Protein AF-A0A0D2ZZU5-F1 (afdb_monomer_lite)

pLDDT: mean 78.23, std 22.27, range [27.22, 96.19]

Foldseek 3Di:
DDDDDDDDDPPPPPPPPPPPPDDDDCPPFPPQFDFDPDDPVNVVVLCVVLVADPPDDDDGDDRRAGQVHHDPPDHDDDPCCCPPLVQHPVGPVQVVVLCVVVVHDNNPDDSVNSNVVVVVVVVCVVVVHDDDSVVVPD

Radius of gyration: 19.04 Å; chains: 1; bounding box: 51×39×44 Å

Organism: NCBI:txid109376

Secondary structure (DSSP, 8-state):
-PPPPPP--TT------------S-------TTPPPSS-HHHHHHHHHHTT--TTS---PPPTT-BTTBPPTT-----HHHHHTT---SSPPHHHHHHHHHHT--GGGS-HHHHHHHHHHHHHHHHTT----GGGG--

Sequence (138 aa):
MEFVPHSVDPAEKNHASHRKIVPGHEHRPVEAGVPSRSTSGFLEVMRSFYHISDAGEFRVPRQGECTSSPPEGFFTCYEAFVVRCRLWFPIPEIIVRVLGRFGVAIIQLNPLGIQHLIGILVPSYEHGLSLTVDHFEA

Structure (mmCIF, N/CA/C/O backbone):
data_AF-A0A0D2ZZU5-F1
#
_entry.id   AF-A0A0D2ZZU5-F1
#
loop_
_atom_site.group_PDB
_atom_site.id
_atom_site.type_symbol
_atom_site.label_atom_id
_atom_site.label_alt_id
_atom_site.label_comp_id
_atom_site.label_asym_id
_atom_site.label_entity_id
_atom_site.label_seq_id
_atom_site.pdbx_PDB_ins_code
_atom_site.Cartn_x
_atom_site.Cartn_y
_atom_site.Cartn_z
_atom_site.occupancy
_atom_site.B_iso_or_equiv
_atom_site.auth_seq_id
_atom_site.auth_comp_id
_atom_site.auth_asym_id
_atom_site.auth_atom_id
_atom_site.pdbx_PDB_model_num
ATOM 1 N N . MET A 1 1 ? -30.595 -24.199 15.637 1.00 39.16 1 MET A N 1
ATOM 2 C CA . MET A 1 1 ? -30.954 -23.455 14.412 1.00 39.16 1 MET A CA 1
ATOM 3 C C . MET A 1 1 ? -30.456 -24.277 13.244 1.00 39.16 1 MET A C 1
ATOM 5 O O . MET A 1 1 ? -29.251 -24.429 13.102 1.00 39.16 1 MET A O 1
ATOM 9 N N . GLU A 1 2 ? -31.374 -24.906 12.517 1.00 27.22 2 GLU A N 1
ATOM 10 C CA . GLU A 1 2 ? -31.069 -25.769 11.373 1.00 27.22 2 GLU A CA 1
ATOM 11 C C . GLU A 1 2 ? -30.923 -24.915 10.108 1.00 27.22 2 GLU A C 1
ATOM 13 O O . GLU A 1 2 ? -31.744 -24.038 9.847 1.00 27.22 2 GLU A O 1
ATOM 18 N N . PHE A 1 3 ? -29.847 -25.143 9.356 1.00 28.05 3 PHE A N 1
ATOM 19 C CA . PHE A 1 3 ? -29.565 -24.475 8.088 1.00 28.05 3 PHE A CA 1
ATOM 20 C C . PHE A 1 3 ? -30.195 -25.285 6.950 1.00 28.05 3 PHE A C 1
ATOM 22 O O . PHE A 1 3 ? -29.819 -26.433 6.722 1.00 28.05 3 PHE A O 1
ATOM 29 N N . VAL A 1 4 ? -31.140 -24.684 6.228 1.00 34.66 4 VAL A N 1
ATOM 30 C CA . VAL A 1 4 ? -31.682 -25.225 4.974 1.00 34.66 4 VAL A CA 1
ATOM 31 C C . VAL A 1 4 ? -30.826 -24.694 3.818 1.00 34.66 4 VAL A C 1
ATOM 33 O O . VAL A 1 4 ? -30.681 -23.475 3.705 1.00 34.66 4 VAL A O 1
ATOM 36 N N . PRO A 1 5 ? -30.255 -25.543 2.944 1.00 39.28 5 PRO A N 1
ATOM 37 C CA . PRO A 1 5 ? -29.548 -25.065 1.767 1.00 39.28 5 PRO A CA 1
ATOM 38 C C . PRO A 1 5 ? -30.544 -24.834 0.625 1.00 39.28 5 PRO A C 1
ATOM 40 O O . PRO A 1 5 ? -31.224 -25.758 0.178 1.00 39.28 5 PRO A O 1
ATOM 43 N N . HIS A 1 6 ? -30.610 -23.606 0.114 1.00 35.19 6 HIS A N 1
ATOM 44 C CA . HIS A 1 6 ? -31.227 -23.357 -1.184 1.00 35.19 6 HIS A CA 1
ATOM 45 C C . HIS A 1 6 ? -30.217 -23.692 -2.286 1.00 35.19 6 HIS A C 1
ATOM 47 O O . HIS A 1 6 ? -29.135 -23.115 -2.362 1.00 35.19 6 HIS A O 1
ATOM 53 N N . SER A 1 7 ? -30.580 -24.683 -3.100 1.00 39.88 7 SER A N 1
ATOM 54 C CA . SER A 1 7 ? -29.861 -25.112 -4.296 1.00 39.88 7 SER A CA 1
ATOM 55 C C . SER A 1 7 ? -29.912 -23.998 -5.345 1.00 39.88 7 SER A C 1
ATOM 57 O O . SER A 1 7 ? -30.998 -23.539 -5.696 1.00 39.88 7 SER A O 1
ATOM 59 N N . VAL A 1 8 ? -28.747 -23.546 -5.810 1.00 4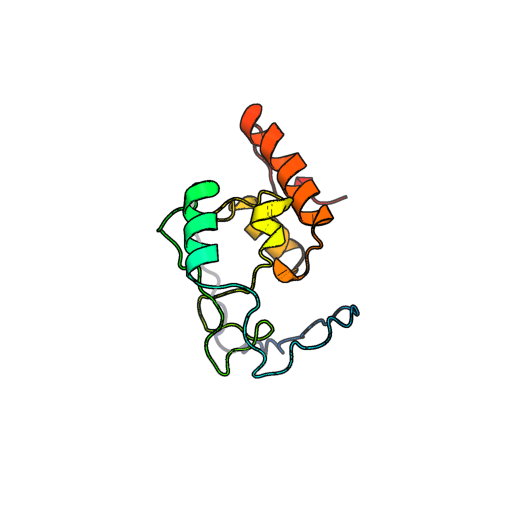1.94 8 VAL A N 1
ATOM 60 C CA . VAL A 1 8 ? -28.626 -22.619 -6.942 1.00 41.94 8 VAL A CA 1
ATOM 61 C C . VAL A 1 8 ? -28.165 -23.429 -8.150 1.00 41.94 8 VAL A C 1
ATOM 63 O O . VAL A 1 8 ? -27.153 -24.127 -8.095 1.00 41.94 8 VAL A O 1
ATOM 66 N N . ASP A 1 9 ? -28.965 -23.357 -9.208 1.00 35.12 9 ASP A N 1
ATOM 67 C CA . ASP A 1 9 ? -28.786 -24.013 -10.503 1.00 35.12 9 ASP A CA 1
ATOM 68 C C . ASP A 1 9 ? -27.421 -23.640 -11.139 1.00 35.12 9 ASP A C 1
ATOM 70 O O . ASP A 1 9 ? -27.056 -22.460 -11.115 1.00 35.12 9 ASP A O 1
ATOM 74 N N . PRO A 1 10 ? -26.640 -24.563 -11.744 1.00 37.66 10 PRO A N 1
ATOM 75 C CA . PRO A 1 10 ? -25.290 -24.267 -12.245 1.00 37.66 10 PRO A CA 1
ATOM 76 C C . PRO A 1 10 ? -25.251 -23.469 -13.564 1.00 37.66 10 PRO A C 1
ATOM 78 O O . PRO A 1 10 ? -24.198 -23.383 -14.199 1.00 37.66 10 PRO A O 1
ATOM 81 N N . ALA A 1 11 ? -26.378 -22.922 -14.025 1.00 37.22 11 ALA A N 1
ATOM 82 C CA . ALA A 1 11 ? -26.520 -22.421 -15.392 1.00 37.22 11 ALA A CA 1
ATOM 83 C C . ALA A 1 11 ? -26.389 -20.896 -15.569 1.00 37.22 11 ALA A C 1
ATOM 85 O O . ALA A 1 11 ? -26.354 -20.435 -16.711 1.00 37.22 11 ALA A O 1
ATOM 86 N N . GLU A 1 12 ? -26.225 -20.093 -14.512 1.00 36.38 12 GLU A N 1
ATOM 87 C CA . GLU A 1 12 ? -25.879 -18.671 -14.674 1.00 36.38 12 GLU A CA 1
ATOM 88 C C . GLU A 1 12 ? -24.364 -18.478 -14.757 1.00 36.38 12 GLU A C 1
ATOM 90 O O . GLU A 1 12 ? -23.673 -18.027 -13.841 1.00 36.38 12 GLU A O 1
ATOM 95 N N . LYS A 1 13 ? -23.839 -18.813 -15.936 1.00 35.66 13 LYS A N 1
ATOM 96 C CA . LYS A 1 13 ? -22.534 -18.363 -16.411 1.00 35.66 13 LYS A CA 1
ATOM 97 C C . LYS A 1 13 ? -22.569 -16.838 -16.540 1.00 35.66 13 LYS A C 1
ATOM 99 O O . LYS A 1 13 ? -22.796 -16.298 -17.623 1.00 35.66 13 LYS A O 1
ATOM 104 N N . ASN A 1 14 ? -22.322 -16.148 -15.431 1.00 35.62 14 ASN A N 1
ATOM 105 C CA . ASN A 1 14 ? -22.048 -14.722 -15.421 1.00 35.62 14 ASN A CA 1
ATOM 106 C C . ASN A 1 14 ? -20.787 -14.477 -16.250 1.00 35.62 14 ASN A C 1
ATOM 108 O O . ASN A 1 14 ? -19.655 -14.620 -15.789 1.00 35.62 14 ASN A O 1
ATOM 112 N N . HIS A 1 15 ? -21.000 -14.106 -17.511 1.00 34.84 15 HIS A N 1
ATOM 113 C CA . HIS A 1 15 ? -20.044 -13.354 -18.301 1.00 34.84 15 HIS A CA 1
ATOM 114 C C . HIS A 1 15 ? -19.828 -12.015 -17.584 1.00 34.84 15 HIS A C 1
ATOM 116 O O . HIS A 1 15 ? -20.411 -10.993 -17.942 1.00 34.84 15 HIS A O 1
ATOM 122 N N . ALA A 1 16 ? -18.993 -12.028 -16.544 1.00 34.91 16 ALA A N 1
ATOM 123 C CA . ALA A 1 16 ? -18.412 -10.832 -15.970 1.00 34.91 16 ALA A CA 1
ATOM 124 C C . ALA A 1 16 ? -17.494 -10.243 -17.042 1.00 34.91 16 ALA A C 1
ATOM 126 O O . ALA A 1 16 ? -16.301 -10.530 -17.121 1.00 34.91 16 ALA A O 1
ATOM 127 N N . SER A 1 17 ? -18.093 -9.468 -17.945 1.00 40.75 17 SER A N 1
ATOM 128 C CA . SER A 1 17 ? -17.366 -8.569 -18.820 1.00 40.75 17 SER A CA 1
ATOM 129 C C . SER A 1 17 ? -16.481 -7.736 -17.906 1.00 40.75 17 SER A C 1
ATOM 131 O O . SER A 1 17 ? -16.999 -6.946 -17.117 1.00 40.75 17 SER A O 1
ATOM 133 N N . HIS A 1 18 ? -15.165 -7.953 -17.977 1.00 43.50 18 HIS A N 1
ATOM 134 C CA . HIS A 1 18 ? -14.151 -7.103 -17.371 1.00 43.50 18 HIS A CA 1
ATOM 135 C C . HIS A 1 18 ? -14.385 -5.671 -17.855 1.00 43.50 18 HIS A C 1
ATOM 137 O O . HIS A 1 18 ? -13.828 -5.229 -18.862 1.00 43.50 18 HIS A O 1
ATOM 143 N N . ARG A 1 19 ? -15.261 -4.938 -17.169 1.00 30.77 19 ARG A N 1
ATOM 144 C CA . ARG A 1 19 ? -15.491 -3.529 -17.424 1.00 30.77 19 ARG A CA 1
ATOM 145 C C . ARG A 1 19 ? -14.286 -2.835 -16.818 1.00 30.77 19 ARG A C 1
ATOM 147 O O . ARG A 1 19 ? -14.284 -2.481 -15.645 1.00 30.77 19 ARG A O 1
ATOM 154 N N . LYS A 1 20 ? -13.223 -2.716 -17.618 1.00 38.00 20 LYS A N 1
ATOM 155 C CA . LYS A 1 20 ? -12.125 -1.788 -17.360 1.00 38.00 20 LYS A CA 1
ATOM 156 C C . LYS A 1 20 ? -12.753 -0.401 -17.292 1.00 38.00 20 LYS A C 1
ATOM 158 O O . LYS A 1 20 ? -12.989 0.233 -18.315 1.00 38.00 20 LYS A O 1
ATOM 163 N N . ILE A 1 21 ? -13.105 0.032 -16.089 1.00 39.12 21 ILE A N 1
ATOM 164 C CA . ILE A 1 21 ? -13.400 1.431 -15.833 1.00 39.12 21 ILE A CA 1
ATOM 165 C C . ILE A 1 21 ? -12.029 2.097 -15.843 1.00 39.12 21 ILE A C 1
ATOM 167 O O . ILE A 1 21 ? -11.205 1.845 -14.968 1.00 39.12 21 ILE A O 1
ATOM 171 N N . VAL A 1 22 ? -11.756 2.869 -16.892 1.00 38.94 22 VAL A N 1
ATOM 172 C CA . VAL A 1 22 ? -10.600 3.764 -16.963 1.00 38.94 22 VAL A CA 1
ATOM 173 C C . VAL A 1 22 ? -11.134 5.162 -16.659 1.00 38.94 22 VAL A C 1
ATOM 175 O O . VAL A 1 22 ? -11.709 5.781 -17.554 1.00 38.94 22 VAL A O 1
ATOM 178 N N . PRO A 1 23 ? -11.027 5.677 -15.420 1.00 36.81 23 PRO A N 1
ATOM 179 C CA . PRO A 1 23 ? -11.277 7.085 -15.171 1.00 36.81 23 PRO A CA 1
ATOM 180 C C . PRO A 1 23 ? -10.092 7.886 -15.712 1.00 36.81 23 PRO A C 1
ATOM 182 O O . PRO A 1 23 ? -8.933 7.555 -15.455 1.00 36.81 23 PRO A O 1
ATOM 185 N N . GLY A 1 24 ? -10.406 8.925 -16.483 1.00 38.25 24 GLY A N 1
ATOM 186 C CA . GLY A 1 24 ? -9.458 9.817 -17.138 1.00 38.25 24 GLY A CA 1
ATOM 187 C C . GLY A 1 24 ? -8.529 10.530 -16.160 1.00 38.25 24 GLY A C 1
ATOM 188 O O . GLY A 1 24 ? -8.826 11.608 -15.661 1.00 38.25 24 GLY A O 1
ATOM 189 N N . HIS A 1 25 ? -7.357 9.952 -15.959 1.00 39.66 25 HIS A N 1
ATOM 190 C CA . HIS A 1 25 ? -6.126 10.712 -15.879 1.00 39.66 25 HIS A CA 1
ATOM 191 C C . HIS A 1 25 ? -5.159 9.954 -16.779 1.00 39.66 25 HIS A C 1
ATOM 193 O O . HIS A 1 25 ? -4.819 8.807 -16.481 1.00 39.66 25 HIS A O 1
ATOM 199 N N . GLU A 1 26 ? -4.790 10.541 -17.918 1.00 33.00 26 GLU A N 1
ATOM 200 C CA . GLU A 1 26 ? -3.757 9.998 -18.800 1.00 33.00 26 GLU A CA 1
ATOM 201 C C . GLU A 1 26 ? -2.422 9.990 -18.042 1.00 33.00 26 GLU A C 1
ATOM 203 O O . GLU A 1 26 ? -1.562 10.855 -18.203 1.00 33.00 26 GLU A O 1
ATOM 208 N N . HIS A 1 27 ? -2.224 8.996 -17.179 1.00 49.31 27 HIS A N 1
ATOM 209 C CA . HIS A 1 27 ? -0.888 8.533 -16.880 1.00 49.31 27 HIS A CA 1
ATOM 210 C C . HIS A 1 27 ? -0.379 7.988 -18.204 1.00 49.31 27 HIS A C 1
ATOM 212 O O . HIS A 1 27 ? -0.827 6.927 -18.643 1.00 49.31 27 HIS A O 1
ATOM 218 N N . ARG A 1 28 ? 0.487 8.759 -18.877 1.00 43.69 28 ARG A N 1
ATOM 219 C CA . ARG A 1 28 ? 1.197 8.287 -20.066 1.00 43.69 28 ARG A CA 1
ATOM 220 C C . ARG A 1 28 ? 1.635 6.849 -19.793 1.00 43.69 28 ARG A C 1
ATOM 222 O O . ARG A 1 28 ? 2.277 6.632 -18.758 1.00 43.69 28 ARG A O 1
ATOM 229 N N . PRO A 1 29 ? 1.278 5.884 -20.656 1.00 47.50 29 PRO A N 1
ATOM 230 C CA . PRO A 1 29 ? 1.814 4.544 -20.540 1.00 47.50 29 PRO A CA 1
ATOM 231 C C . PRO A 1 29 ? 3.328 4.682 -20.425 1.00 47.50 29 PRO A C 1
ATOM 233 O O . PRO A 1 29 ? 3.957 5.302 -21.283 1.00 47.50 29 PRO A O 1
ATOM 236 N N . VAL A 1 30 ? 3.908 4.183 -19.332 1.00 54.22 30 VAL A N 1
ATOM 237 C CA . VAL A 1 30 ? 5.348 3.934 -19.319 1.00 54.22 30 VAL A CA 1
ATOM 238 C C . VAL A 1 30 ? 5.586 3.004 -20.501 1.00 54.22 30 VAL A C 1
ATOM 240 O O . VAL A 1 30 ? 5.003 1.919 -20.555 1.00 54.22 30 VAL A O 1
ATOM 243 N N . GLU A 1 31 ? 6.333 3.495 -21.492 1.00 53.22 31 GLU A N 1
ATOM 244 C CA . GLU A 1 31 ? 6.620 2.750 -22.711 1.00 53.22 31 GLU A CA 1
ATOM 245 C C . GLU A 1 31 ? 7.198 1.386 -22.337 1.00 53.22 31 GLU A C 1
ATOM 247 O O . GLU A 1 31 ? 8.083 1.267 -21.481 1.00 53.22 31 GLU A O 1
ATOM 252 N N . ALA A 1 32 ? 6.668 0.342 -22.973 1.00 56.22 32 ALA A N 1
ATOM 253 C CA . ALA A 1 32 ? 7.193 -1.000 -22.816 1.00 56.22 32 ALA A CA 1
ATOM 254 C C . ALA A 1 32 ? 8.688 -0.991 -23.176 1.00 56.22 32 ALA A C 1
ATOM 256 O O . ALA A 1 32 ? 9.062 -0.615 -24.283 1.00 56.22 32 ALA A O 1
ATOM 257 N N . GLY A 1 33 ? 9.538 -1.387 -22.226 1.00 59.81 33 GLY A N 1
ATOM 258 C CA . GLY A 1 33 ? 10.989 -1.446 -22.418 1.00 59.81 33 GLY A CA 1
ATOM 259 C C . GLY A 1 33 ? 11.792 -0.293 -21.811 1.00 59.81 33 GLY A C 1
ATOM 260 O O . GLY A 1 33 ? 13.019 -0.362 -21.849 1.00 59.81 33 GLY A O 1
ATOM 261 N N . VAL A 1 34 ? 11.161 0.719 -21.201 1.00 66.38 34 VAL A N 1
ATOM 262 C CA . VAL A 1 34 ? 11.904 1.724 -20.420 1.00 66.38 34 VAL A CA 1
ATOM 263 C C . VAL A 1 34 ? 12.352 1.107 -19.089 1.00 66.38 34 VAL A C 1
ATOM 265 O O . VAL A 1 34 ? 11.510 0.593 -18.347 1.00 66.38 34 VAL A O 1
ATOM 268 N N . PRO A 1 35 ? 13.655 1.150 -18.749 1.00 69.88 35 PRO A N 1
ATOM 269 C CA . PRO A 1 35 ? 14.140 0.641 -17.474 1.00 69.88 35 PRO A CA 1
ATOM 270 C C . PRO A 1 35 ? 13.462 1.325 -16.285 1.00 69.88 35 PRO A C 1
ATOM 272 O O . PRO A 1 35 ? 13.212 2.533 -16.291 1.00 69.88 35 PRO A O 1
ATOM 275 N N . SER A 1 36 ? 13.208 0.550 -15.232 1.00 78.31 36 SER A N 1
ATOM 276 C CA . SER A 1 36 ? 12.772 1.092 -13.948 1.00 78.31 36 SER A CA 1
ATOM 277 C C . SER A 1 36 ? 13.768 2.141 -13.448 1.00 78.31 36 SER A C 1
ATOM 279 O O . SER A 1 36 ? 14.978 1.926 -13.475 1.00 78.31 36 SER A O 1
ATOM 281 N N . ARG A 1 37 ? 13.254 3.269 -12.942 1.00 82.56 37 ARG A N 1
ATOM 282 C CA . ARG A 1 37 ? 14.076 4.247 -12.207 1.00 82.56 37 ARG A CA 1
ATOM 283 C C . ARG A 1 37 ? 14.507 3.724 -10.833 1.00 82.56 37 ARG A C 1
ATOM 285 O O . ARG A 1 37 ? 15.488 4.215 -10.286 1.00 82.56 37 ARG A O 1
ATOM 292 N N . SER A 1 38 ? 13.772 2.748 -10.303 1.00 86.00 38 SER A N 1
ATOM 293 C CA . SER A 1 38 ? 14.099 2.011 -9.084 1.00 86.00 38 SER A CA 1
ATOM 294 C C . SER A 1 38 ? 15.128 0.922 -9.361 1.00 86.00 38 SER A C 1
ATOM 296 O O . SER A 1 38 ? 15.085 0.304 -10.429 1.00 86.00 38 SER A O 1
ATOM 298 N N . THR A 1 39 ? 15.982 0.631 -8.384 1.00 90.75 39 THR A N 1
ATOM 299 C CA . THR A 1 39 ? 16.955 -0.471 -8.416 1.00 90.75 39 THR A CA 1
ATOM 300 C C . THR A 1 39 ? 16.677 -1.457 -7.283 1.00 90.75 39 THR A C 1
ATOM 302 O O . THR A 1 39 ? 16.101 -1.086 -6.263 1.00 90.75 39 THR A O 1
ATOM 305 N N . SER A 1 40 ? 17.117 -2.713 -7.417 1.00 90.62 40 SER A N 1
ATOM 306 C CA . SER A 1 40 ? 16.996 -3.705 -6.335 1.00 90.62 40 SER A CA 1
ATOM 307 C C . SER A 1 40 ? 17.660 -3.235 -5.036 1.00 90.62 40 SER A C 1
ATOM 309 O O . SER A 1 40 ? 17.057 -3.346 -3.976 1.00 90.62 40 SER A O 1
ATOM 311 N N . GLY A 1 41 ? 18.841 -2.612 -5.120 1.00 94.38 41 GLY A N 1
ATOM 312 C CA . GLY A 1 41 ? 19.524 -2.048 -3.952 1.00 94.38 41 GLY A CA 1
ATOM 313 C C . GLY A 1 41 ? 18.734 -0.923 -3.273 1.00 94.38 41 GLY A C 1
ATOM 314 O O . GLY A 1 41 ? 18.731 -0.820 -2.050 1.00 94.38 41 GLY A O 1
ATOM 315 N N . PHE A 1 42 ? 17.998 -0.104 -4.034 1.00 92.31 42 PHE A N 1
ATOM 316 C CA . PHE A 1 42 ? 17.096 0.882 -3.435 1.00 92.31 42 PHE A CA 1
ATOM 317 C C . PHE A 1 42 ? 15.933 0.214 -2.690 1.00 92.31 42 PHE A C 1
ATOM 319 O O . PHE A 1 42 ? 15.588 0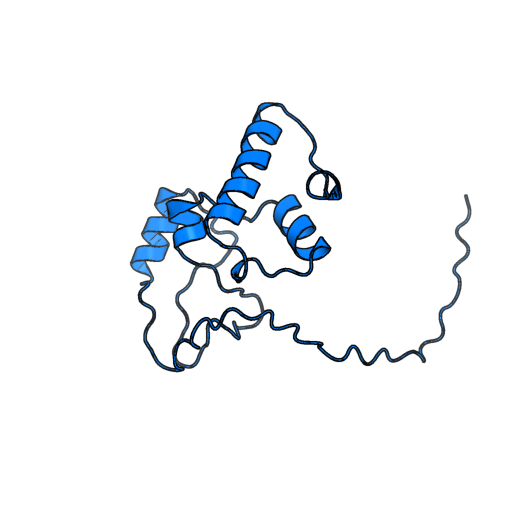.645 -1.591 1.00 92.31 42 PHE A O 1
ATOM 326 N N . LEU A 1 43 ? 15.369 -0.866 -3.239 1.00 92.44 43 LEU A N 1
ATOM 327 C CA . LEU A 1 43 ? 14.312 -1.632 -2.574 1.00 92.44 43 LEU A CA 1
ATOM 328 C C 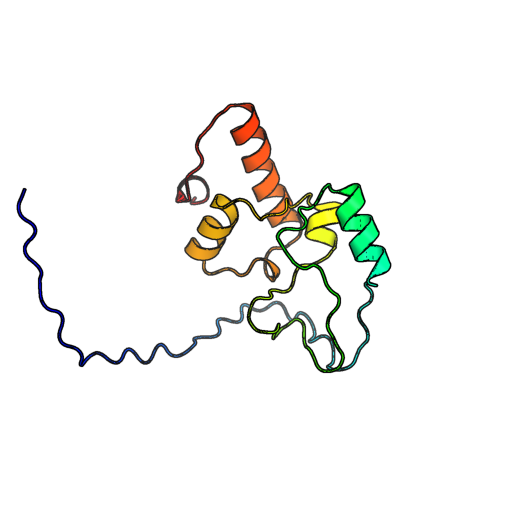. LEU A 1 43 ? 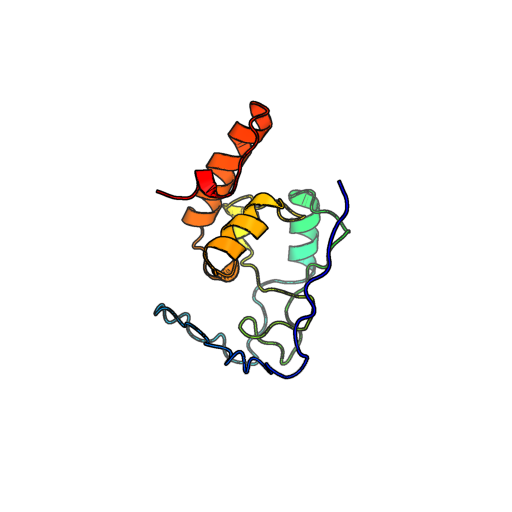14.804 -2.297 -1.280 1.00 92.44 43 LEU A C 1
ATOM 330 O O . LEU A 1 43 ? 14.072 -2.298 -0.292 1.00 92.44 43 LEU A O 1
ATOM 334 N N . GLU A 1 44 ? 16.042 -2.793 -1.247 1.00 93.88 44 GLU A N 1
ATOM 335 C CA . GLU A 1 44 ? 16.680 -3.313 -0.026 1.00 93.88 44 GLU A CA 1
ATOM 336 C C . GLU A 1 44 ? 16.826 -2.223 1.045 1.00 93.88 44 GLU A C 1
ATOM 338 O O . GLU A 1 44 ? 16.439 -2.426 2.199 1.00 93.88 44 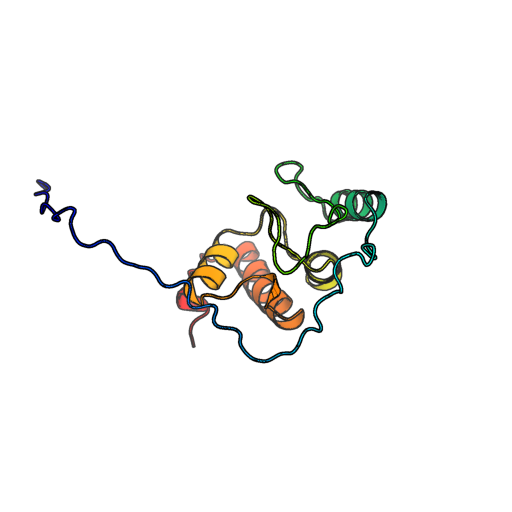GLU A O 1
ATOM 343 N N . VAL A 1 45 ? 17.308 -1.035 0.658 1.00 93.94 45 VAL A N 1
ATOM 344 C CA . VAL A 1 45 ? 17.410 0.124 1.561 1.00 93.94 45 VAL A CA 1
ATOM 345 C C . VAL A 1 45 ? 16.035 0.533 2.082 1.00 93.94 45 VAL A C 1
ATOM 347 O O . VAL A 1 45 ? 15.875 0.735 3.286 1.00 93.94 45 VAL A O 1
ATOM 350 N N . MET A 1 46 ? 15.027 0.622 1.210 1.00 92.19 46 MET A N 1
ATOM 351 C CA . MET A 1 46 ? 13.652 0.910 1.617 1.00 92.19 46 MET A CA 1
ATOM 352 C C . MET A 1 46 ? 13.140 -0.128 2.614 1.00 92.19 46 MET A C 1
ATOM 354 O O . MET A 1 46 ? 12.619 0.235 3.667 1.00 92.19 46 MET A O 1
ATOM 358 N N . ARG A 1 47 ? 13.303 -1.418 2.315 1.00 92.56 47 ARG A N 1
ATOM 359 C CA . ARG A 1 47 ? 12.859 -2.494 3.201 1.00 92.56 47 ARG A CA 1
ATOM 360 C C . ARG A 1 47 ? 13.500 -2.379 4.580 1.00 92.56 47 ARG A C 1
ATOM 362 O O . ARG A 1 47 ? 12.780 -2.423 5.576 1.00 92.56 47 ARG A O 1
ATOM 369 N N . SER A 1 48 ? 14.813 -2.163 4.634 1.00 94.00 48 SER A N 1
ATOM 370 C CA . SER A 1 48 ? 15.538 -1.992 5.894 1.00 94.00 48 SER A CA 1
ATOM 371 C C . SER A 1 48 ? 15.082 -0.750 6.661 1.00 94.00 48 SER A C 1
ATOM 373 O O . SER A 1 48 ? 14.874 -0.826 7.869 1.00 94.00 48 SER A O 1
ATOM 375 N N . PHE A 1 49 ? 14.941 0.391 5.984 1.00 94.00 49 PHE A N 1
ATOM 376 C CA . PHE A 1 49 ? 14.644 1.674 6.627 1.00 94.00 49 PHE A CA 1
ATOM 377 C C . PHE A 1 49 ? 13.201 1.765 7.138 1.00 94.00 49 PHE A C 1
ATOM 379 O O . PHE A 1 49 ? 12.945 2.386 8.166 1.00 94.00 49 PHE A O 1
ATOM 386 N N . TYR A 1 50 ? 12.253 1.147 6.430 1.00 92.31 50 TYR A N 1
ATOM 387 C CA . TYR A 1 50 ? 10.829 1.152 6.783 1.00 92.31 50 TYR A CA 1
ATOM 388 C C . TYR A 1 50 ? 10.380 -0.125 7.509 1.00 92.31 50 TYR A C 1
ATOM 390 O O . TYR A 1 50 ? 9.181 -0.311 7.701 1.00 92.31 50 TYR A O 1
ATOM 398 N N . HIS A 1 51 ? 11.320 -0.989 7.910 1.00 91.56 51 HIS A N 1
ATOM 399 C CA . HIS A 1 51 ? 11.056 -2.253 8.610 1.00 91.56 51 HIS A CA 1
ATOM 400 C C . HIS A 1 51 ? 9.990 -3.116 7.917 1.00 91.56 51 HIS A C 1
ATOM 402 O O . HIS A 1 51 ? 9.110 -3.696 8.554 1.00 91.56 51 HIS A O 1
ATOM 408 N N . ILE A 1 52 ? 10.053 -3.171 6.587 1.00 91.25 52 ILE A N 1
ATOM 409 C CA . ILE A 1 52 ? 9.094 -3.923 5.781 1.00 91.25 52 ILE A CA 1
ATOM 410 C C . ILE A 1 52 ? 9.345 -5.415 5.982 1.00 91.25 52 ILE A C 1
ATOM 412 O O . ILE A 1 52 ? 10.465 -5.887 5.807 1.00 91.25 52 ILE A O 1
ATOM 416 N N . SER A 1 53 ? 8.284 -6.163 6.287 1.00 89.56 53 SER A N 1
ATOM 417 C CA . SER A 1 53 ? 8.355 -7.617 6.450 1.00 89.56 53 SER A CA 1
ATOM 418 C C . SER A 1 53 ? 8.906 -8.335 5.205 1.00 89.56 53 SER A C 1
ATOM 420 O O . SER A 1 53 ? 8.611 -7.968 4.060 1.00 89.56 53 SER A O 1
ATOM 422 N N . ASP A 1 54 ? 9.647 -9.421 5.432 1.00 89.62 54 ASP A N 1
ATOM 423 C CA . ASP A 1 54 ? 10.098 -10.352 4.388 1.00 89.62 54 ASP A CA 1
ATOM 424 C C . ASP A 1 54 ? 8.991 -11.294 3.887 1.00 89.62 54 ASP A C 1
ATOM 426 O O . ASP A 1 54 ? 9.215 -12.074 2.967 1.00 89.62 54 ASP A O 1
ATOM 430 N N . ALA A 1 55 ? 7.774 -11.204 4.437 1.00 88.81 55 ALA A N 1
ATOM 431 C CA . ALA A 1 55 ? 6.638 -12.025 4.015 1.00 88.81 55 ALA A CA 1
ATOM 432 C C . ALA A 1 55 ? 6.154 -11.748 2.574 1.00 88.81 55 ALA A C 1
ATOM 434 O O . ALA A 1 55 ? 5.413 -12.554 2.018 1.00 88.81 55 ALA A O 1
ATOM 435 N N . GLY A 1 56 ? 6.538 -10.615 1.974 1.00 86.69 56 GLY A N 1
ATOM 436 C CA . GLY A 1 56 ? 6.222 -10.266 0.583 1.00 86.69 56 GLY A CA 1
ATOM 437 C C . GLY A 1 56 ? 7.472 -10.028 -0.264 1.00 86.69 56 GLY A C 1
ATOM 438 O O . GLY A 1 56 ? 8.556 -9.814 0.269 1.00 86.69 56 GLY A O 1
ATOM 439 N N . GLU A 1 57 ? 7.341 -10.015 -1.589 1.00 91.12 57 GLU A N 1
ATOM 440 C CA . GLU A 1 57 ? 8.446 -9.689 -2.502 1.00 91.12 57 GLU A CA 1
ATOM 441 C C . GLU A 1 57 ? 8.341 -8.238 -2.996 1.00 91.12 57 GLU A C 1
ATOM 443 O O . GLU A 1 57 ? 7.310 -7.819 -3.521 1.00 91.12 57 GLU A O 1
ATOM 448 N N . PHE A 1 58 ? 9.432 -7.478 -2.859 1.00 90.75 58 PHE A N 1
ATOM 449 C CA . PHE A 1 58 ? 9.593 -6.152 -3.456 1.00 90.75 58 PHE A CA 1
ATOM 450 C C . PHE A 1 58 ? 10.618 -6.261 -4.572 1.00 90.75 58 PHE A C 1
ATOM 452 O O . PHE A 1 58 ? 11.785 -6.552 -4.316 1.00 90.75 58 PHE A O 1
ATOM 459 N N . ARG A 1 59 ? 10.195 -6.013 -5.812 1.00 90.88 59 ARG A N 1
ATOM 460 C CA . ARG A 1 59 ? 11.078 -6.127 -6.973 1.00 90.88 59 ARG A CA 1
ATOM 461 C C . ARG A 1 59 ? 10.814 -5.053 -8.010 1.00 90.88 59 ARG A C 1
ATOM 463 O O . ARG A 1 59 ? 9.700 -4.555 -8.154 1.00 90.88 59 ARG A O 1
ATOM 470 N N . VAL A 1 60 ? 11.849 -4.763 -8.785 1.00 90.06 60 VAL A N 1
ATOM 471 C CA . VAL A 1 60 ? 11.722 -3.967 -10.003 1.00 90.06 60 VAL A CA 1
ATOM 472 C C . VAL A 1 60 ? 11.034 -4.798 -11.102 1.00 90.06 60 VAL A C 1
ATOM 474 O O . VAL A 1 60 ? 11.196 -6.028 -11.126 1.00 90.06 60 VAL A O 1
ATOM 477 N N . PRO A 1 61 ? 10.262 -4.175 -12.013 1.00 87.31 61 PRO A N 1
ATOM 478 C CA . PRO A 1 61 ? 9.748 -4.859 -13.196 1.00 87.31 61 PRO A CA 1
ATOM 479 C C . PRO A 1 61 ? 10.886 -5.477 -14.021 1.00 87.31 61 PRO A C 1
ATOM 481 O O . PRO A 1 61 ? 11.928 -4.847 -14.222 1.00 87.31 61 PRO A O 1
ATOM 484 N N . ARG A 1 62 ? 10.696 -6.711 -14.495 1.00 87.31 62 ARG A N 1
ATOM 485 C CA . ARG A 1 62 ? 11.623 -7.392 -15.412 1.00 87.31 62 ARG A CA 1
ATOM 486 C C . ARG A 1 62 ? 11.444 -6.853 -16.831 1.00 87.31 62 ARG A C 1
ATOM 488 O O . ARG A 1 62 ? 10.443 -6.215 -17.152 1.00 87.31 62 ARG A O 1
ATOM 495 N N . GLN A 1 63 ? 12.409 -7.132 -17.704 1.00 84.12 63 GLN A N 1
ATOM 496 C CA . GLN A 1 63 ? 12.302 -6.762 -19.114 1.00 84.12 63 GLN A CA 1
ATOM 497 C C . GLN A 1 63 ? 11.019 -7.344 -19.730 1.00 84.12 63 GLN A C 1
ATOM 499 O O . GLN A 1 63 ? 10.745 -8.532 -19.592 1.00 84.12 63 GLN A O 1
ATOM 504 N N . GLY A 1 64 ? 10.239 -6.492 -20.399 1.00 84.00 64 GLY A N 1
ATOM 505 C CA . GLY A 1 64 ? 8.960 -6.867 -21.010 1.00 84.00 64 GLY A CA 1
ATOM 506 C C . GLY A 1 64 ? 7.751 -6.812 -20.069 1.00 84.00 64 GLY A C 1
ATOM 507 O O . GLY A 1 64 ? 6.623 -6.875 -20.552 1.00 84.00 64 GLY A O 1
ATOM 508 N N . GLU A 1 65 ? 7.943 -6.640 -18.758 1.00 86.94 65 GLU A N 1
ATOM 509 C CA . GLU A 1 65 ? 6.836 -6.414 -17.824 1.00 86.94 65 GLU A CA 1
ATOM 510 C C . GLU A 1 65 ? 6.389 -4.947 -17.846 1.00 86.94 65 GLU A C 1
ATOM 512 O O . GLU A 1 65 ? 7.199 -4.026 -17.970 1.00 86.94 65 GLU A O 1
ATOM 517 N N . CYS A 1 66 ? 5.083 -4.719 -17.690 1.00 82.12 66 CYS A N 1
ATOM 518 C CA . CYS A 1 66 ? 4.497 -3.384 -17.647 1.00 82.12 66 CYS A CA 1
ATOM 519 C C . CYS A 1 66 ? 3.834 -3.134 -16.292 1.00 82.12 66 CYS A C 1
ATOM 521 O O . CYS A 1 66 ? 3.103 -3.973 -15.775 1.00 82.12 66 CYS A O 1
ATOM 523 N N . THR A 1 67 ? 4.007 -1.933 -15.745 1.00 78.19 67 THR A N 1
ATOM 524 C CA . THR A 1 67 ? 3.371 -1.515 -14.486 1.00 78.19 67 THR A CA 1
ATOM 525 C C . THR A 1 67 ? 1.842 -1.500 -14.553 1.00 78.19 67 THR A C 1
ATOM 527 O O . THR A 1 67 ? 1.178 -1.693 -13.537 1.00 78.19 67 THR A O 1
ATOM 530 N N . SER A 1 68 ? 1.271 -1.282 -15.740 1.00 81.75 68 SER A N 1
ATOM 531 C CA . SER A 1 68 ? -0.180 -1.327 -15.971 1.00 81.75 68 SER A CA 1
ATOM 532 C C . SER A 1 68 ? -0.736 -2.749 -16.128 1.00 81.75 68 SER A C 1
ATOM 534 O O . SER A 1 68 ? -1.948 -2.940 -16.209 1.00 81.75 68 SER A O 1
ATOM 536 N N . SER A 1 69 ? 0.133 -3.757 -16.200 1.00 85.25 69 SER A N 1
ATOM 537 C CA . SER A 1 69 ? -0.222 -5.174 -16.309 1.00 85.25 69 SER A CA 1
ATOM 538 C C . SER A 1 69 ? 0.811 -6.002 -15.539 1.00 85.25 69 SER A C 1
ATOM 540 O O . SER A 1 69 ? 1.647 -6.667 -16.157 1.00 85.25 69 SER A O 1
ATOM 542 N N . PRO A 1 70 ? 0.815 -5.892 -14.195 1.00 86.81 70 PRO A N 1
ATOM 543 C CA . PRO A 1 70 ? 1.772 -6.605 -13.364 1.00 86.81 70 PRO A CA 1
ATOM 544 C C . PRO A 1 70 ? 1.558 -8.124 -13.483 1.00 86.81 70 PRO A C 1
ATOM 546 O O . PRO A 1 70 ? 0.437 -8.564 -13.758 1.00 86.81 70 PRO A O 1
ATOM 549 N N . PRO A 1 71 ? 2.604 -8.938 -13.271 1.00 89.44 71 PRO A N 1
ATOM 550 C CA . PRO A 1 71 ? 2.471 -10.392 -13.252 1.00 89.44 71 PRO A CA 1
ATOM 551 C C . PRO A 1 71 ? 1.522 -10.880 -12.160 1.00 89.44 71 PRO A C 1
ATOM 553 O O . PRO A 1 71 ? 1.290 -10.191 -11.166 1.00 89.44 71 PRO A O 1
ATOM 556 N N . GLU A 1 72 ? 1.005 -12.093 -12.329 1.00 90.44 72 GLU A N 1
ATOM 557 C CA . GLU A 1 72 ? 0.136 -12.722 -11.338 1.00 90.44 72 GLU A CA 1
ATOM 558 C C . GLU A 1 72 ? 0.797 -12.745 -9.949 1.00 90.44 72 GLU A C 1
ATOM 560 O O . GLU A 1 72 ? 1.989 -13.024 -9.815 1.00 90.44 72 GLU A O 1
ATOM 565 N N . GLY A 1 73 ? 0.026 -12.393 -8.916 1.00 90.44 73 GLY A N 1
ATOM 566 C CA . GLY A 1 73 ? 0.519 -12.251 -7.543 1.00 90.44 73 GLY A CA 1
ATOM 567 C C . GLY A 1 73 ? 1.191 -10.908 -7.229 1.00 90.44 73 GLY A C 1
ATOM 568 O O . GLY A 1 73 ? 1.497 -10.651 -6.067 1.00 90.44 73 GLY A O 1
ATOM 569 N N . PHE A 1 74 ? 1.376 -10.027 -8.217 1.00 90.25 74 PHE A N 1
ATOM 570 C CA . PHE A 1 74 ? 1.947 -8.694 -8.026 1.00 90.25 74 PHE A CA 1
ATOM 571 C C . PHE A 1 74 ? 0.925 -7.590 -8.295 1.00 90.25 74 PHE A C 1
ATOM 573 O O . PHE A 1 74 ? 0.018 -7.706 -9.117 1.00 90.25 74 PHE A O 1
ATOM 580 N N . PHE A 1 75 ? 1.133 -6.458 -7.634 1.00 89.75 75 PHE A N 1
ATOM 581 C CA . PHE A 1 75 ? 0.526 -5.185 -7.993 1.00 89.75 75 PHE A CA 1
ATOM 582 C C . PHE A 1 75 ? 1.624 -4.129 -8.099 1.00 89.75 75 PHE A C 1
ATOM 584 O O . PHE A 1 75 ? 2.693 -4.259 -7.501 1.00 89.75 75 PHE A O 1
ATOM 591 N N . THR A 1 76 ? 1.361 -3.061 -8.846 1.00 88.69 76 THR A N 1
ATOM 592 C CA . THR A 1 76 ? 2.293 -1.933 -8.918 1.00 88.69 76 THR A CA 1
ATOM 593 C C . THR A 1 76 ? 2.022 -0.966 -7.769 1.00 88.69 76 THR A C 1
ATOM 595 O O . THR A 1 76 ? 0.875 -0.607 -7.502 1.00 88.69 76 THR A O 1
ATOM 598 N N . CYS A 1 77 ? 3.088 -0.498 -7.123 1.00 87.50 77 CYS A N 1
ATOM 599 C CA . CYS A 1 77 ? 3.056 0.519 -6.078 1.00 87.50 77 CYS A CA 1
ATOM 600 C C . CYS A 1 77 ? 4.086 1.607 -6.401 1.00 87.50 77 CYS A C 1
ATOM 602 O O . CYS A 1 77 ? 5.201 1.294 -6.819 1.00 87.50 77 CYS A O 1
ATOM 604 N N . TYR A 1 78 ? 3.740 2.881 -6.208 1.00 87.12 78 TYR A N 1
ATOM 605 C CA . TYR A 1 78 ? 4.732 3.949 -6.311 1.00 87.12 78 TYR A CA 1
ATOM 606 C C . TYR A 1 78 ? 5.630 3.947 -5.075 1.00 87.12 78 TYR A C 1
ATOM 608 O O . TYR A 1 78 ? 5.135 3.914 -3.951 1.00 87.12 78 TYR A O 1
ATOM 616 N N . GLU A 1 79 ? 6.941 4.111 -5.262 1.00 89.31 79 GLU A N 1
ATOM 617 C CA . GLU A 1 79 ? 7.903 4.250 -4.154 1.00 89.31 79 GLU A CA 1
ATOM 618 C C . GLU A 1 79 ? 7.467 5.330 -3.159 1.00 89.31 79 GLU A C 1
ATOM 620 O O . GLU A 1 79 ? 7.550 5.149 -1.946 1.00 89.31 79 GLU A O 1
ATOM 625 N N . ALA A 1 80 ? 6.923 6.436 -3.684 1.00 91.19 80 ALA A N 1
ATOM 626 C CA . ALA A 1 80 ? 6.379 7.552 -2.919 1.00 91.19 80 ALA A CA 1
ATOM 627 C C . ALA A 1 80 ? 5.364 7.132 -1.848 1.00 91.19 80 ALA A C 1
ATOM 629 O O . ALA A 1 80 ? 5.275 7.807 -0.824 1.00 91.19 80 ALA A O 1
ATOM 630 N N . PHE A 1 81 ? 4.612 6.052 -2.058 1.00 93.00 81 PHE A N 1
ATOM 631 C CA . PHE A 1 81 ? 3.617 5.590 -1.094 1.00 93.00 81 PHE A CA 1
ATOM 632 C C . PHE A 1 81 ? 4.280 5.095 0.188 1.00 93.00 81 PHE A C 1
ATOM 634 O O . PHE A 1 81 ? 3.815 5.405 1.280 1.00 93.00 81 PHE A O 1
ATOM 641 N N . VAL A 1 82 ? 5.422 4.423 0.068 1.00 92.25 82 VAL A N 1
ATOM 642 C CA . VAL A 1 82 ? 6.241 4.046 1.221 1.00 92.25 82 VAL A CA 1
ATOM 643 C C . VAL A 1 82 ? 7.014 5.262 1.719 1.00 92.25 82 VAL A C 1
ATOM 645 O O . VAL A 1 82 ? 6.898 5.642 2.884 1.00 92.25 82 VAL A O 1
ATOM 648 N N . VAL A 1 83 ? 7.769 5.922 0.830 1.00 91.94 83 VAL A N 1
ATOM 649 C CA . VAL A 1 83 ? 8.789 6.875 1.284 1.00 91.94 83 VAL A CA 1
ATOM 650 C C . VAL A 1 83 ? 8.215 8.199 1.788 1.00 91.94 83 VAL A C 1
ATOM 652 O O . VAL A 1 83 ? 8.720 8.756 2.763 1.00 91.94 83 VAL A O 1
ATOM 655 N N . ARG A 1 84 ? 7.139 8.692 1.158 1.00 92.31 84 ARG A N 1
ATOM 656 C CA . ARG A 1 84 ? 6.465 9.953 1.522 1.00 92.31 84 ARG A CA 1
ATOM 657 C C . ARG A 1 84 ? 5.180 9.727 2.304 1.00 92.31 84 ARG A C 1
ATOM 659 O O . ARG A 1 84 ? 4.920 10.463 3.251 1.00 92.31 84 ARG A O 1
ATOM 666 N N . CYS A 1 85 ? 4.372 8.748 1.905 1.00 94.19 85 CYS A N 1
ATOM 667 C CA . CYS A 1 85 ? 3.052 8.540 2.504 1.00 94.19 85 CYS A CA 1
ATOM 668 C C . CYS A 1 85 ? 3.064 7.570 3.689 1.00 94.19 85 CYS A C 1
ATOM 670 O O . CYS A 1 85 ? 2.042 7.453 4.353 1.00 94.19 85 CYS A O 1
ATOM 672 N N . ARG A 1 86 ? 4.204 6.921 3.976 1.00 92.69 86 ARG A N 1
ATOM 673 C CA . ARG A 1 86 ? 4.376 5.981 5.097 1.00 92.69 86 ARG A CA 1
ATOM 674 C C . ARG A 1 86 ? 3.395 4.804 5.059 1.00 92.69 86 ARG A C 1
ATOM 676 O O . ARG A 1 86 ? 3.004 4.298 6.105 1.00 92.69 86 ARG A O 1
ATOM 683 N N . LEU A 1 87 ? 3.011 4.359 3.862 1.00 93.44 87 LEU A N 1
ATOM 684 C CA . LEU A 1 87 ? 2.210 3.150 3.698 1.00 93.44 87 LEU A CA 1
ATOM 685 C C . LEU A 1 87 ? 2.947 1.952 4.312 1.00 93.44 87 LEU A C 1
ATOM 687 O O . LEU A 1 87 ? 4.093 1.674 3.951 1.00 93.44 87 LEU A O 1
ATOM 691 N N . TRP A 1 88 ? 2.275 1.250 5.221 1.00 90.44 88 TRP A N 1
ATOM 692 C CA . TRP A 1 88 ? 2.823 0.078 5.895 1.00 90.44 88 TRP A CA 1
ATOM 693 C C . TRP A 1 88 ? 2.717 -1.193 5.063 1.00 90.44 88 TRP A C 1
ATOM 695 O O . TRP A 1 88 ? 1.811 -1.349 4.241 1.00 90.44 88 TRP A O 1
ATOM 705 N N . PHE A 1 89 ? 3.647 -2.111 5.329 1.00 90.44 89 PHE A N 1
ATOM 706 C CA . PHE A 1 89 ? 3.692 -3.434 4.728 1.00 90.44 89 PHE A CA 1
ATOM 707 C C . PHE A 1 89 ? 3.901 -4.526 5.790 1.00 90.44 89 PHE A C 1
ATOM 709 O O . PHE A 1 89 ? 4.853 -4.413 6.567 1.00 90.44 89 PHE A O 1
ATOM 716 N N . PRO A 1 90 ? 3.079 -5.599 5.801 1.00 90.25 90 PRO A N 1
ATOM 717 C CA . PRO A 1 90 ? 1.931 -5.862 4.916 1.00 90.25 90 PRO A CA 1
ATOM 718 C C . PRO A 1 90 ? 0.854 -4.765 4.966 1.00 90.25 90 PRO A C 1
ATOM 720 O O . PRO A 1 90 ? 0.707 -4.098 5.987 1.00 90.25 90 PRO A O 1
ATOM 723 N N . ILE A 1 91 ? 0.148 -4.536 3.849 1.00 91.56 91 ILE A N 1
ATOM 724 C CA . ILE A 1 91 ? -0.883 -3.488 3.779 1.00 91.56 91 ILE A CA 1
ATOM 725 C C . ILE A 1 91 ? -1.981 -3.831 4.799 1.00 91.56 91 ILE A C 1
ATOM 727 O O . ILE A 1 91 ? -2.520 -4.938 4.730 1.00 91.56 91 ILE A O 1
ATOM 731 N N . PRO A 1 92 ? -2.338 -2.912 5.717 1.00 91.75 92 PRO A N 1
ATOM 732 C CA . PRO A 1 92 ? -3.407 -3.143 6.682 1.00 91.75 92 PRO A CA 1
ATOM 733 C C . PRO A 1 92 ? -4.714 -3.586 6.013 1.00 91.75 92 PRO A C 1
ATOM 735 O O . PRO A 1 92 ? -5.152 -2.975 5.036 1.00 91.75 92 PRO A O 1
ATOM 738 N N . GLU A 1 93 ? -5.369 -4.611 6.568 1.00 93.25 93 GLU A N 1
ATOM 739 C CA . GLU A 1 93 ? -6.586 -5.222 6.002 1.00 93.25 93 GLU A CA 1
ATOM 740 C C . GLU A 1 93 ? -7.674 -4.185 5.693 1.00 93.25 93 GLU A C 1
ATOM 742 O O . GLU A 1 93 ? -8.315 -4.227 4.645 1.00 93.25 93 GLU A O 1
ATOM 747 N N . ILE A 1 94 ? -7.849 -3.205 6.577 1.00 94.56 94 ILE A N 1
ATOM 748 C CA . ILE A 1 94 ? -8.827 -2.132 6.403 1.00 94.56 94 ILE A CA 1
ATOM 749 C C . ILE A 1 94 ? -8.584 -1.308 5.129 1.00 94.56 94 ILE A C 1
ATOM 751 O O . ILE A 1 94 ? -9.549 -0.977 4.447 1.00 94.56 94 ILE A O 1
ATOM 755 N N . ILE A 1 95 ? -7.327 -1.056 4.732 1.00 93.81 95 ILE A N 1
ATOM 756 C CA . ILE A 1 95 ? -7.020 -0.379 3.460 1.00 93.81 95 ILE A CA 1
ATOM 757 C C . ILE A 1 95 ? -7.478 -1.249 2.290 1.00 93.81 95 ILE A C 1
ATOM 759 O O . ILE A 1 95 ? -8.123 -0.750 1.371 1.00 93.81 95 ILE A O 1
ATOM 763 N N . VAL A 1 96 ? -7.191 -2.554 2.333 1.00 93.56 96 VAL A N 1
ATOM 764 C CA . VAL A 1 96 ? -7.610 -3.502 1.288 1.00 93.56 96 VAL A CA 1
ATOM 765 C C . VAL A 1 96 ? -9.134 -3.530 1.163 1.00 93.56 96 VAL A C 1
ATOM 767 O O . VAL A 1 96 ? -9.667 -3.479 0.055 1.00 93.56 96 VAL A O 1
ATOM 770 N N . ARG A 1 97 ? -9.849 -3.543 2.293 1.00 94.94 97 ARG A N 1
ATOM 771 C CA . ARG A 1 97 ? -11.317 -3.543 2.327 1.00 94.94 97 ARG A CA 1
ATOM 772 C C . ARG A 1 97 ? -11.919 -2.241 1.805 1.00 94.94 97 ARG A C 1
ATOM 774 O O . ARG A 1 97 ? -12.877 -2.299 1.041 1.00 94.94 97 ARG A O 1
ATOM 781 N N . VAL A 1 98 ? -11.351 -1.091 2.168 1.00 94.44 98 VAL A N 1
ATOM 782 C CA . VAL A 1 98 ? -11.769 0.227 1.660 1.00 94.44 98 VAL A CA 1
ATOM 783 C C . VAL A 1 98 ? -11.570 0.304 0.146 1.00 94.44 98 VAL A C 1
ATOM 785 O O . VAL A 1 98 ? -12.506 0.618 -0.585 1.00 94.44 98 VAL A O 1
ATOM 788 N N . LEU A 1 99 ? -10.389 -0.069 -0.348 1.00 93.88 99 LEU A N 1
ATOM 789 C CA . LEU A 1 99 ? -10.105 -0.118 -1.785 1.00 93.88 99 LEU A CA 1
ATOM 790 C C . LEU A 1 99 ? -11.078 -1.040 -2.532 1.00 93.88 99 LEU A C 1
ATOM 792 O O . LEU A 1 99 ? -11.626 -0.652 -3.563 1.00 93.88 99 LEU A O 1
ATOM 796 N N . GLY A 1 100 ? -11.343 -2.229 -1.982 1.00 94.12 100 GLY A N 1
ATOM 797 C CA . GLY A 1 100 ? -12.308 -3.178 -2.536 1.00 94.12 100 GLY A CA 1
ATOM 798 C C . GLY A 1 100 ? -13.738 -2.635 -2.561 1.00 94.12 100 GLY A C 1
ATOM 799 O O . GLY A 1 100 ? -14.432 -2.799 -3.561 1.00 94.12 100 GLY A O 1
ATOM 800 N N . ARG A 1 101 ? -14.164 -1.930 -1.505 1.00 94.56 101 ARG A N 1
ATOM 801 C CA . ARG A 1 101 ? -15.487 -1.293 -1.426 1.00 94.56 101 ARG A CA 1
ATOM 802 C C . ARG A 1 101 ? -15.677 -0.220 -2.492 1.00 94.56 101 ARG A C 1
ATOM 804 O O . ARG A 1 101 ? -16.736 -0.175 -3.110 1.00 94.56 101 ARG A O 1
ATOM 811 N N . PHE A 1 102 ? -14.663 0.612 -2.716 1.00 91.50 102 PHE A N 1
ATOM 812 C CA . PHE A 1 102 ? -14.711 1.673 -3.725 1.00 91.50 102 PHE A CA 1
ATOM 813 C C . PHE A 1 102 ? -14.368 1.185 -5.142 1.00 91.50 102 PHE A C 1
ATOM 815 O O . PHE A 1 102 ? -14.512 1.944 -6.098 1.00 91.50 102 PHE A O 1
ATOM 822 N N . GLY A 1 103 ? -13.919 -0.065 -5.301 1.00 92.94 103 GLY A N 1
ATOM 823 C CA . GLY A 1 103 ? -13.477 -0.600 -6.590 1.00 92.94 103 GLY A CA 1
ATOM 824 C C . GLY A 1 103 ? -12.247 0.121 -7.151 1.00 92.94 103 GLY A C 1
ATOM 825 O O . GLY A 1 103 ? -12.092 0.215 -8.368 1.00 92.94 103 GLY A O 1
ATOM 826 N N . VAL A 1 104 ? -11.392 0.657 -6.275 1.00 91.50 104 VAL A N 1
ATOM 827 C CA . VAL A 1 104 ? -10.204 1.440 -6.641 1.00 91.50 104 VAL A CA 1
ATOM 828 C C . VAL A 1 104 ? -8.953 0.604 -6.402 1.00 91.50 104 VAL A C 1
ATOM 830 O O . VAL A 1 104 ? -8.790 -0.014 -5.352 1.00 91.50 104 VAL A O 1
ATOM 833 N N . ALA A 1 105 ? -8.035 0.594 -7.363 1.00 89.25 105 ALA A N 1
ATOM 834 C CA . ALA A 1 105 ? -6.727 -0.022 -7.171 1.00 89.25 105 ALA A CA 1
ATOM 835 C C . ALA A 1 105 ? -5.807 0.919 -6.378 1.00 89.25 105 ALA A C 1
ATOM 837 O O . ALA A 1 105 ? -5.820 2.128 -6.594 1.00 89.25 105 ALA A O 1
ATOM 838 N N . ILE A 1 106 ? -4.929 0.383 -5.524 1.00 89.62 106 ILE A N 1
ATOM 839 C CA . ILE A 1 106 ? -4.006 1.209 -4.724 1.00 89.62 106 ILE A CA 1
ATOM 840 C C . ILE A 1 106 ? -3.150 2.162 -5.575 1.00 89.62 106 ILE A C 1
ATOM 842 O O . ILE A 1 106 ? -2.925 3.301 -5.180 1.00 89.62 106 ILE A O 1
ATOM 846 N N . ILE A 1 107 ? -2.746 1.738 -6.779 1.00 87.62 107 ILE A N 1
ATOM 847 C CA . ILE A 1 107 ? -1.995 2.553 -7.751 1.00 87.62 107 ILE A CA 1
ATOM 848 C C . ILE A 1 107 ? -2.758 3.809 -8.211 1.00 87.62 107 ILE A C 1
ATOM 850 O O . ILE A 1 107 ? -2.144 4.767 -8.666 1.00 87.62 107 ILE A O 1
ATOM 854 N N . GLN A 1 108 ? -4.090 3.816 -8.116 1.00 89.75 108 GLN A N 1
ATOM 855 C CA . GLN A 1 108 ? -4.929 4.945 -8.524 1.00 89.75 108 GLN A CA 1
ATOM 856 C C . GLN A 1 108 ? -5.061 6.005 -7.429 1.00 89.75 108 GLN A C 1
ATOM 858 O O . GLN A 1 108 ? -5.488 7.124 -7.716 1.00 89.75 108 GLN A O 1
ATOM 863 N N . LEU A 1 109 ? -4.700 5.683 -6.183 1.00 90.94 109 LEU A N 1
ATOM 864 C CA . LEU A 1 109 ? -4.667 6.683 -5.128 1.00 90.94 109 LEU A CA 1
ATOM 865 C C . LEU A 1 109 ? -3.557 7.690 -5.414 1.00 90.94 109 LEU A C 1
ATOM 867 O O . LEU A 1 109 ? -2.428 7.337 -5.744 1.00 90.94 109 LEU A O 1
ATOM 871 N N . ASN A 1 110 ? -3.857 8.972 -5.246 1.00 91.56 110 ASN A N 1
ATOM 872 C CA . ASN A 1 110 ? -2.802 9.974 -5.220 1.00 91.56 110 ASN A CA 1
ATOM 873 C C . ASN A 1 110 ? -2.074 9.937 -3.850 1.00 91.56 110 ASN A C 1
ATOM 875 O O . ASN A 1 110 ? -2.623 9.424 -2.868 1.00 91.56 110 ASN A O 1
ATOM 879 N N . PRO A 1 111 ? -0.851 10.494 -3.745 1.00 92.12 111 PRO A N 1
ATOM 880 C CA . PRO A 1 111 ? -0.103 10.516 -2.487 1.00 92.12 111 PRO A CA 1
ATOM 881 C C . PRO A 1 111 ? -0.870 11.113 -1.298 1.00 92.12 111 PRO A C 1
ATOM 883 O O . PRO A 1 111 ? -0.742 10.605 -0.185 1.00 92.12 111 PRO A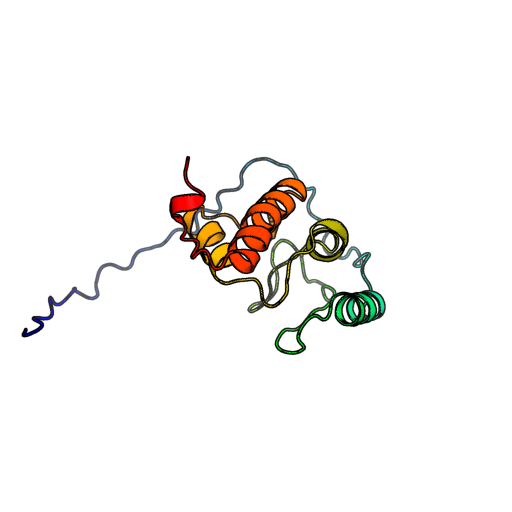 O 1
ATOM 886 N N . LEU A 1 112 ? -1.682 12.149 -1.532 1.00 93.88 112 LEU A N 1
ATOM 887 C CA . LEU A 1 112 ? -2.494 12.790 -0.495 1.00 93.88 112 LEU A CA 1
ATOM 888 C C . LEU A 1 112 ? -3.600 11.853 0.012 1.00 93.88 112 LEU A C 1
ATOM 890 O O . LEU A 1 112 ? -3.822 11.760 1.212 1.00 93.88 112 LEU A O 1
ATOM 894 N N . GLY A 1 113 ? -4.238 11.096 -0.882 1.00 92.69 113 GLY A N 1
ATOM 895 C CA . GLY A 1 113 ? -5.243 10.094 -0.534 1.00 92.69 113 GLY A CA 1
ATOM 896 C C . GLY A 1 113 ? -4.677 9.018 0.388 1.00 92.69 113 GLY A C 1
ATOM 897 O O . GLY A 1 113 ? -5.304 8.668 1.381 1.00 92.69 113 GLY A O 1
ATOM 898 N N . ILE A 1 114 ? -3.451 8.554 0.132 1.00 94.38 114 ILE A N 1
ATOM 899 C CA . ILE A 1 114 ? -2.785 7.601 1.033 1.00 94.38 114 ILE A CA 1
ATOM 900 C C . ILE A 1 114 ? -2.445 8.253 2.366 1.00 94.38 114 ILE A C 1
ATOM 902 O O . ILE A 1 114 ? -2.679 7.647 3.405 1.00 94.38 114 ILE A O 1
ATOM 906 N N . GLN A 1 115 ? -1.934 9.484 2.363 1.00 94.62 115 GLN A N 1
ATOM 907 C CA . GLN A 1 115 ? -1.663 10.203 3.609 1.00 94.62 115 GLN A CA 1
ATOM 908 C C . GLN A 1 115 ? -2.928 10.390 4.450 1.00 94.62 115 GLN A C 1
ATOM 910 O O . GLN A 1 115 ? -2.855 10.241 5.663 1.00 94.62 115 GLN A O 1
ATOM 915 N N . HIS A 1 116 ? -4.083 10.647 3.833 1.00 92.75 116 HIS A N 1
ATOM 916 C CA . HIS A 1 116 ? -5.361 10.701 4.542 1.00 92.75 116 HIS A CA 1
ATOM 917 C C . HIS A 1 116 ? -5.751 9.344 5.131 1.00 92.75 116 HIS A C 1
ATOM 919 O O . HIS A 1 116 ? -6.112 9.285 6.303 1.00 92.75 116 HIS A O 1
ATOM 925 N N . LEU A 1 117 ? -5.621 8.249 4.370 1.00 93.62 117 LEU A N 1
ATOM 926 C CA . LEU A 1 117 ? -5.875 6.902 4.895 1.00 93.62 117 LEU A CA 1
ATOM 927 C C . LEU A 1 117 ? -4.984 6.608 6.108 1.00 93.62 117 LEU A C 1
ATOM 929 O O . LEU A 1 117 ? -5.483 6.215 7.159 1.00 93.62 117 LEU A O 1
ATOM 933 N N . ILE A 1 118 ? -3.678 6.856 5.997 1.00 94.31 118 ILE A N 1
ATOM 934 C CA . ILE A 1 118 ? -2.728 6.666 7.102 1.00 94.31 118 ILE A CA 1
ATOM 935 C C . ILE A 1 118 ? -3.041 7.605 8.275 1.00 94.31 118 ILE A C 1
ATOM 937 O O . ILE A 1 118 ? -2.990 7.178 9.425 1.00 94.31 118 ILE A O 1
ATOM 941 N N . GLY A 1 119 ? -3.431 8.850 7.999 1.00 93.62 119 GLY A N 1
ATOM 942 C CA . GLY A 1 119 ? -3.815 9.840 9.005 1.00 93.62 119 GLY A CA 1
ATOM 943 C C . GLY A 1 119 ? -5.069 9.471 9.798 1.00 93.62 119 GLY A C 1
ATOM 944 O O . GLY A 1 119 ? -5.206 9.911 10.932 1.00 93.62 119 GLY A O 1
ATOM 945 N N . ILE A 1 120 ? -5.953 8.638 9.247 1.00 93.12 120 ILE A N 1
ATOM 946 C CA . ILE A 1 120 ? -7.099 8.062 9.970 1.00 93.12 120 ILE A CA 1
ATOM 947 C C . ILE A 1 120 ? -6.667 6.810 10.748 1.00 93.12 120 ILE A C 1
ATOM 949 O O . ILE A 1 120 ? -7.102 6.584 11.880 1.00 93.12 120 ILE A O 1
ATOM 953 N N . LEU A 1 121 ? -5.787 5.998 10.158 1.00 93.94 121 LEU A N 1
ATOM 954 C CA . LEU A 1 121 ? -5.353 4.722 10.726 1.00 93.94 121 LEU A CA 1
ATOM 955 C C . LEU A 1 121 ? -4.468 4.875 11.959 1.00 93.94 121 LEU A C 1
ATOM 957 O O . LEU A 1 121 ? -4.717 4.200 12.955 1.00 93.94 121 LEU A O 1
ATOM 961 N N . VAL A 1 122 ? -3.459 5.751 11.905 1.00 93.94 122 VAL A N 1
ATOM 962 C CA . VAL A 1 122 ? -2.499 5.947 13.005 1.00 93.94 122 VAL A CA 1
ATOM 963 C C . VAL A 1 122 ? -3.225 6.304 14.308 1.00 93.94 122 VAL A C 1
ATOM 965 O O . VAL A 1 122 ? -3.084 5.542 15.267 1.00 93.94 122 VAL A O 1
ATOM 968 N N . PRO A 1 123 ? -4.074 7.352 14.362 1.00 93.94 123 PRO A N 1
ATOM 969 C CA . PRO A 1 123 ? -4.778 7.686 15.594 1.00 93.94 123 PRO A CA 1
ATOM 970 C C . PRO A 1 123 ? -5.726 6.574 16.034 1.00 93.94 123 PRO A C 1
ATOM 972 O O . PRO A 1 123 ? -5.857 6.324 17.227 1.00 93.94 123 PRO A O 1
ATOM 975 N N . SER A 1 124 ? -6.371 5.877 15.096 1.00 94.38 124 SER A N 1
ATOM 976 C CA . SER A 1 124 ? -7.287 4.789 15.444 1.00 94.38 124 SER A CA 1
ATOM 977 C C . SER A 1 124 ? -6.564 3.649 16.158 1.00 94.38 124 SER A C 1
ATOM 979 O O . SER A 1 124 ? -7.057 3.162 17.172 1.00 94.38 124 SER A O 1
ATOM 981 N N . TYR A 1 125 ? -5.368 3.272 15.703 1.00 92.56 125 TYR A N 1
ATOM 982 C CA . TYR A 1 125 ? -4.554 2.270 16.393 1.00 92.56 125 TYR A CA 1
ATOM 983 C C . TYR A 1 125 ? -4.021 2.761 17.739 1.00 92.56 125 TYR A C 1
ATOM 985 O O . TYR A 1 125 ? -4.067 2.006 18.708 1.00 92.56 125 TYR A O 1
ATOM 993 N N . GLU A 1 126 ? -3.580 4.015 17.831 1.00 95.00 126 GLU A N 1
ATOM 994 C CA . GLU A 1 126 ? -3.106 4.602 19.093 1.00 95.00 126 GLU A CA 1
ATOM 995 C C . GLU A 1 126 ? -4.203 4.652 20.167 1.00 95.00 126 GLU A C 1
ATOM 997 O O . GLU A 1 126 ? -3.924 4.438 21.346 1.00 95.00 126 GLU A O 1
ATOM 1002 N N . HIS A 1 127 ? -5.454 4.887 19.765 1.00 96.19 127 HIS A N 1
ATOM 1003 C CA . HIS A 1 127 ? -6.600 4.996 20.672 1.00 96.19 127 HIS A CA 1
ATOM 1004 C C . HIS A 1 127 ? -7.406 3.692 20.805 1.00 96.19 127 HIS A C 1
ATOM 1006 O O . HIS A 1 127 ? -8.432 3.677 21.484 1.00 96.19 127 HIS A O 1
ATOM 1012 N N . GLY A 1 128 ? -6.977 2.598 20.164 1.00 94.56 128 GLY A N 1
ATOM 1013 C CA . GLY A 1 128 ? -7.678 1.309 20.207 1.00 94.56 128 GLY A CA 1
ATOM 1014 C C . GLY A 1 128 ? -9.061 1.317 19.540 1.00 94.56 128 GLY A C 1
ATOM 1015 O O . GLY A 1 128 ? -9.929 0.527 19.910 1.00 94.56 128 GLY A O 1
ATOM 1016 N N . LEU A 1 129 ? -9.287 2.209 18.574 1.00 94.06 129 LEU A N 1
ATOM 1017 C CA . LEU A 1 129 ? -10.533 2.303 17.821 1.00 94.06 129 LEU A CA 1
ATOM 1018 C C . LEU A 1 129 ? -10.569 1.261 16.701 1.00 94.06 129 LEU A C 1
ATOM 1020 O O . LEU A 1 129 ? -9.637 1.128 15.906 1.00 94.06 129 LEU A O 1
ATOM 1024 N N . SER A 1 130 ? -11.691 0.551 16.604 1.00 92.88 130 SER A N 1
ATOM 1025 C CA . SER A 1 130 ? -11.954 -0.360 15.493 1.00 92.88 130 SER A CA 1
ATOM 1026 C C . SER A 1 130 ? -12.546 0.410 14.317 1.00 92.88 130 SER A C 1
ATOM 1028 O O . SER A 1 130 ? -13.695 0.842 14.372 1.00 92.88 130 SER A O 1
ATOM 1030 N N . LEU A 1 131 ? -11.787 0.529 13.230 1.00 93.06 131 LEU A N 1
ATOM 1031 C CA . LEU A 1 131 ? -12.287 1.087 11.977 1.00 93.06 131 LEU A CA 1
ATOM 1032 C C . LEU A 1 131 ? -13.032 0.027 11.162 1.00 93.06 131 LEU A C 1
ATOM 1034 O O . LEU A 1 131 ? -12.563 -1.098 10.987 1.00 93.06 131 LEU A O 1
ATOM 1038 N N . THR A 1 132 ? -14.170 0.422 10.604 1.00 93.38 132 THR A N 1
ATOM 1039 C CA . THR A 1 132 ? -14.879 -0.312 9.546 1.00 93.38 132 THR A CA 1
ATOM 1040 C C . THR A 1 132 ? -14.829 0.485 8.250 1.00 93.38 132 THR A C 1
ATOM 1042 O O . THR A 1 132 ? -14.494 1.668 8.246 1.00 93.38 132 THR A O 1
ATOM 1045 N N . VAL A 1 133 ? -15.176 -0.162 7.139 1.00 92.31 133 VAL A N 1
ATOM 1046 C CA . VAL A 1 133 ? -15.233 0.489 5.825 1.00 92.31 133 VAL A CA 1
ATOM 1047 C C . VAL A 1 133 ? -16.217 1.666 5.815 1.00 92.31 133 VAL A C 1
ATOM 1049 O O . VAL A 1 133 ? -15.934 2.670 5.172 1.00 92.31 133 VAL A O 1
ATOM 1052 N N . ASP A 1 134 ? -17.305 1.583 6.587 1.00 91.88 134 ASP A N 1
ATOM 1053 C CA . ASP A 1 134 ? -18.351 2.615 6.659 1.00 91.88 134 ASP A CA 1
ATOM 1054 C C . ASP A 1 134 ? -17.822 3.960 7.181 1.00 91.88 134 ASP A C 1
ATOM 1056 O O . ASP A 1 134 ? -18.355 5.010 6.849 1.00 91.88 134 ASP A O 1
ATOM 1060 N N . HIS A 1 135 ? -16.721 3.956 7.941 1.00 90.88 135 HIS A N 1
ATOM 1061 C CA . HIS A 1 135 ? -16.076 5.182 8.427 1.00 90.88 135 HIS A CA 1
ATOM 1062 C C . HIS A 1 135 ? -15.408 6.000 7.311 1.00 90.88 135 HIS A C 1
ATOM 1064 O O . HIS A 1 135 ? -15.000 7.137 7.541 1.00 90.88 135 HIS A O 1
ATOM 1070 N N . PHE A 1 136 ? -15.246 5.414 6.123 1.00 87.38 136 PHE A N 1
ATOM 1071 C CA . PHE A 1 136 ? -14.688 6.066 4.940 1.00 87.38 136 PHE A CA 1
ATOM 1072 C C . PHE A 1 136 ? -15.777 6.469 3.935 1.00 87.38 136 PHE A C 1
ATOM 1074 O O . PHE A 1 136 ? -15.453 7.015 2.879 1.00 87.38 136 PHE A O 1
ATOM 1081 N N . GLU A 1 137 ? -17.047 6.195 4.242 1.00 83.50 137 GLU A N 1
ATOM 1082 C CA . GLU A 1 137 ? -18.200 6.673 3.482 1.00 83.50 137 GLU A CA 1
ATOM 1083 C C . GLU A 1 137 ? -18.616 8.064 4.012 1.00 83.50 137 GLU A C 1
ATOM 1085 O O . GLU A 1 137 ? -18.460 8.359 5.198 1.00 83.50 137 GLU A O 1
ATOM 1090 N N . ALA A 1 138 ? -19.070 8.944 3.113 1.00 70.19 138 ALA A N 1
ATOM 1091 C CA . ALA A 1 138 ? -19.529 10.302 3.425 1.00 70.19 138 ALA A CA 1
ATOM 1092 C C . ALA A 1 138 ? -21.056 10.394 3.372 1.00 70.19 138 ALA A C 1
ATOM 1094 O O . ALA A 1 138 ? -21.647 9.695 2.515 1.00 70.19 138 ALA A O 1
#